Protein AF-A0A2X1Y9E3-F1 (afdb_monomer_lite)

Sequence (47 aa):
MSLKYQSINGESRWMLTTSTRYIEISRQQAIQVFNRKLHAVRKSLHG

Foldseek 3Di:
DDWDWDADPNDIWIWDDDPPDTDTDDPVVSVVVVVVVVVVVVVVVVD

pLDDT: mean 87.66, std 7.28, range [51.56, 93.75]

Structure (mmCIF, N/CA/C/O backbone):
data_AF-A0A2X1Y9E3-F1
#
_entry.id   AF-A0A2X1Y9E3-F1
#
loop_
_atom_site.group_PDB
_atom_site.id
_atom_site.type_symbol
_atom_site.label_atom_id
_atom_site.label_alt_id
_atom_site.label_comp_id
_atom_site.label_asym_id
_atom_site.label_entity_id
_atom_site.label_seq_id
_atom_site.pdbx_PDB_ins_code
_atom_site.Cartn_x
_atom_site.Cartn_y
_atom_site.Cartn_z
_atom_site.occupancy
_atom_site.B_iso_or_equiv
_atom_site.auth_seq_id
_atom_site.auth_comp_id
_atom_site.auth_asym_id
_atom_site.auth_atom_id
_atom_site.pdbx_PDB_model_num
ATOM 1 N N . MET A 1 1 ? -1.922 -1.863 -7.654 1.00 73.06 1 MET A N 1
ATOM 2 C CA . MET A 1 1 ? -1.868 -1.808 -6.175 1.00 73.06 1 MET A CA 1
ATOM 3 C C . MET A 1 1 ? -1.209 -0.507 -5.743 1.00 73.06 1 MET A C 1
ATOM 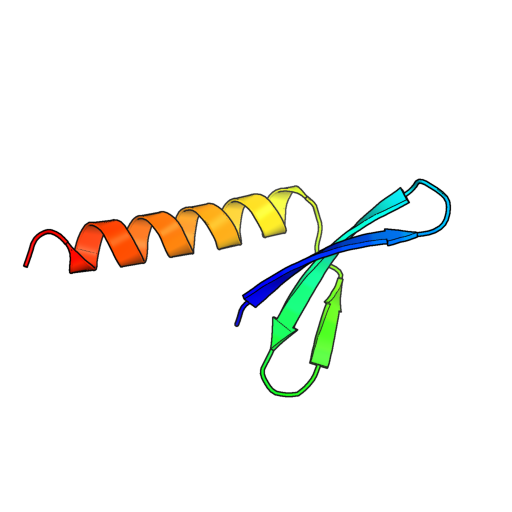5 O O . MET A 1 1 ? -0.053 -0.273 -6.100 1.00 73.06 1 MET A O 1
ATOM 9 N N . SER A 1 2 ? -1.917 0.344 -4.999 1.00 84.50 2 SER A N 1
ATOM 10 C CA . SER A 1 2 ? -1.396 1.633 -4.526 1.00 84.50 2 SER A CA 1
ATOM 11 C C . SER A 1 2 ? -1.529 1.787 -3.017 1.00 84.50 2 SER A C 1
ATOM 13 O O . SER A 1 2 ? -2.353 1.139 -2.393 1.00 84.50 2 SER A O 1
ATOM 15 N N . LEU A 1 3 ? -0.646 2.583 -2.417 1.00 89.38 3 LEU A N 1
ATOM 16 C CA . LEU A 1 3 ? -0.663 2.854 -0.983 1.00 89.38 3 LEU A CA 1
ATOM 17 C C . LEU A 1 3 ? -1.321 4.220 -0.793 1.00 89.38 3 LEU A C 1
ATOM 19 O O . LEU A 1 3 ? -0.906 5.174 -1.448 1.00 89.38 3 LEU A O 1
ATOM 23 N N . LYS A 1 4 ? -2.338 4.304 0.064 1.00 89.50 4 LYS A N 1
ATOM 24 C CA . LYS A 1 4 ? -3.041 5.543 0.407 1.00 89.50 4 LYS A CA 1
ATOM 25 C C . LYS A 1 4 ? -2.953 5.771 1.913 1.00 89.50 4 LYS A C 1
ATOM 27 O O . LYS A 1 4 ? -3.228 4.864 2.692 1.00 89.50 4 LYS A O 1
ATOM 32 N N . TYR A 1 5 ? -2.575 6.981 2.304 1.00 90.75 5 TYR A N 1
ATOM 33 C CA . TYR A 1 5 ? -2.622 7.441 3.689 1.00 90.75 5 TYR A CA 1
ATOM 34 C C . TYR A 1 5 ? -3.972 8.111 3.970 1.00 90.75 5 TYR A C 1
ATOM 36 O O . TYR A 1 5 ? -4.489 8.831 3.111 1.00 90.75 5 TYR A O 1
ATOM 44 N N . GLN A 1 6 ? -4.541 7.878 5.153 1.00 88.31 6 GLN A N 1
ATOM 45 C CA . GLN A 1 6 ? -5.752 8.548 5.615 1.00 88.31 6 GLN A CA 1
ATOM 46 C C . GLN A 1 6 ? -5.676 8.814 7.121 1.00 88.31 6 GLN A C 1
ATOM 48 O O . GLN A 1 6 ? -5.338 7.921 7.889 1.00 88.31 6 GLN A O 1
ATOM 53 N N . SER A 1 7 ? -6.022 10.033 7.535 1.00 88.12 7 SER A N 1
ATOM 54 C CA . SER A 1 7 ? -6.239 10.370 8.945 1.00 88.12 7 SER A CA 1
ATOM 55 C C . SER A 1 7 ? -7.738 10.344 9.238 1.00 88.12 7 SER A C 1
ATOM 57 O O . SER A 1 7 ? -8.503 10.978 8.508 1.00 88.12 7 SER A O 1
ATOM 59 N N . ILE A 1 8 ? -8.168 9.595 10.255 1.00 85.69 8 ILE A N 1
ATOM 60 C CA . ILE A 1 8 ? -9.571 9.525 10.700 1.00 85.69 8 ILE A CA 1
ATOM 61 C C . ILE A 1 8 ? -9.589 9.739 12.212 1.00 85.69 8 ILE A C 1
ATOM 63 O O . ILE A 1 8 ? -8.956 8.980 12.933 1.00 85.69 8 ILE A O 1
ATOM 67 N N . ASN A 1 9 ? -10.285 10.771 12.696 1.00 89.12 9 ASN A N 1
ATOM 68 C CA . ASN A 1 9 ? -10.375 11.106 14.129 1.00 89.12 9 ASN A CA 1
ATOM 69 C C . ASN A 1 9 ? -9.008 11.235 14.843 1.00 89.12 9 ASN A C 1
ATOM 71 O O . ASN A 1 9 ? -8.900 10.963 16.033 1.00 89.12 9 ASN A O 1
ATOM 75 N N . GLY A 1 10 ? -7.959 11.639 14.117 1.00 85.88 10 GLY A N 1
ATOM 76 C CA . GLY A 1 10 ? -6.590 11.746 14.640 1.00 85.88 10 GLY A CA 1
ATOM 77 C C . GLY A 1 10 ? -5.750 10.469 14.513 1.00 85.88 10 GLY A C 1
ATOM 78 O O . GLY A 1 10 ? -4.541 10.517 14.733 1.00 85.88 10 GLY A O 1
ATOM 79 N N . GLU A 1 11 ? -6.340 9.347 14.094 1.00 86.75 11 GLU A N 1
ATOM 80 C CA . GLU A 1 11 ? -5.628 8.088 13.875 1.00 86.75 11 GLU A CA 1
ATOM 81 C C . GLU A 1 11 ? -5.065 7.989 12.454 1.00 86.75 11 GLU A C 1
ATOM 83 O O . GLU A 1 11 ? -5.757 8.217 11.457 1.00 86.75 11 GLU A O 1
ATOM 88 N N . SER A 1 12 ? -3.790 7.605 12.360 1.00 88.00 12 SER A N 1
ATOM 89 C CA . SER A 1 12 ? -3.088 7.382 11.093 1.00 88.00 12 SER A CA 1
ATOM 90 C C . SER A 1 12 ? -3.382 5.990 10.537 1.00 88.00 12 SER A C 1
ATOM 92 O O . SER A 1 12 ? -2.841 4.999 11.031 1.00 88.00 12 SER A O 1
ATOM 94 N N . ARG A 1 13 ? -4.168 5.911 9.460 1.00 90.88 13 ARG A N 1
ATOM 95 C CA . ARG A 1 13 ? -4.506 4.658 8.772 1.00 90.88 13 ARG A CA 1
ATOM 96 C C . ARG A 1 13 ? -3.784 4.557 7.434 1.00 90.88 13 ARG A C 1
ATOM 98 O O . ARG A 1 13 ? -3.736 5.501 6.639 1.00 90.88 13 ARG A O 1
ATOM 105 N N . TRP A 1 14 ? -3.235 3.376 7.168 1.00 93.75 14 TRP A N 1
ATOM 106 C CA . TRP A 1 14 ? -2.611 3.045 5.892 1.00 93.75 14 TRP A CA 1
ATOM 107 C C . TRP A 1 14 ? -3.504 2.071 5.147 1.00 93.75 14 TRP A C 1
ATOM 109 O O . TRP A 1 14 ? -3.873 1.029 5.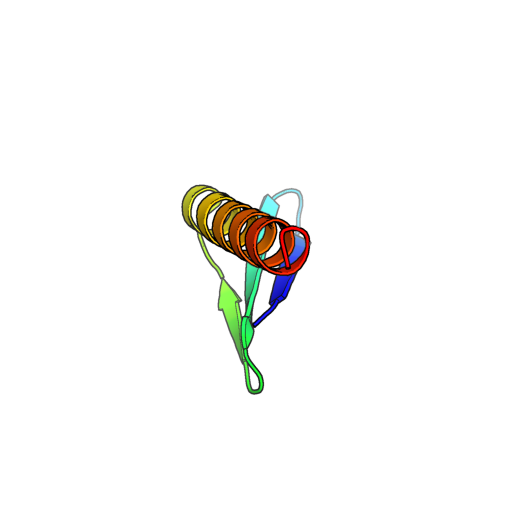673 1.00 93.75 14 TRP A O 1
ATOM 119 N N . MET A 1 15 ? -3.848 2.394 3.907 1.00 93.50 15 MET A N 1
ATOM 120 C CA . MET A 1 15 ? -4.698 1.550 3.080 1.00 93.50 15 MET A CA 1
ATOM 121 C C . MET A 1 15 ? -3.949 1.088 1.842 1.00 93.50 15 MET A C 1
ATOM 123 O O . MET A 1 15 ? -3.411 1.892 1.076 1.00 93.50 15 MET A O 1
ATOM 127 N N . LEU A 1 16 ? -3.970 -0.218 1.608 1.00 91.81 16 LEU A N 1
ATOM 128 C CA . LEU A 1 16 ? -3.608 -0.805 0.334 1.00 91.81 16 LEU A CA 1
ATOM 129 C C . LEU A 1 16 ? -4.833 -0.792 -0.578 1.00 91.81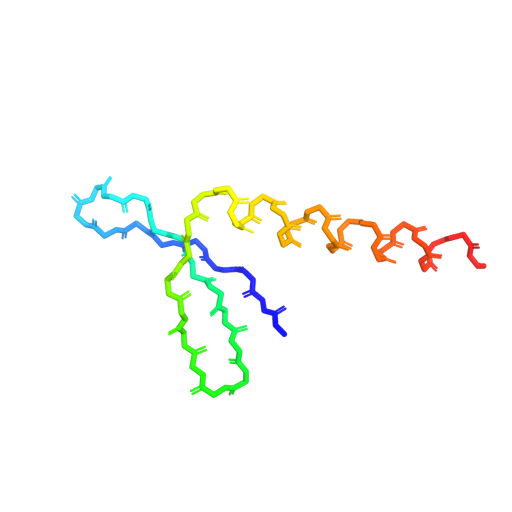 16 LEU A C 1
ATOM 131 O O . LEU A 1 16 ? -5.838 -1.453 -0.320 1.00 91.81 16 LEU A O 1
ATOM 135 N N . THR A 1 17 ? -4.740 -0.043 -1.667 1.00 90.44 17 THR A N 1
ATOM 136 C CA . THR A 1 17 ? -5.755 -0.006 -2.710 1.00 90.44 17 THR A CA 1
ATOM 137 C C . THR A 1 17 ? -5.434 -1.064 -3.760 1.00 90.44 17 THR A C 1
ATOM 139 O O . THR A 1 17 ? -4.363 -1.094 -4.381 1.00 90.44 17 THR A O 1
ATOM 142 N N . THR A 1 18 ? -6.374 -1.977 -3.942 1.00 83.00 18 THR A N 1
ATOM 143 C CA . THR A 1 18 ? -6.402 -2.924 -5.060 1.00 83.00 18 THR A CA 1
ATOM 144 C C . THR A 1 18 ? -7.440 -2.445 -6.072 1.00 83.00 18 THR A C 1
ATOM 146 O O . THR A 1 18 ? -8.176 -1.503 -5.787 1.00 83.00 18 THR A O 1
ATOM 149 N N . SER A 1 19 ? -7.507 -3.059 -7.254 1.00 81.38 19 SER A N 1
ATOM 150 C CA . SER A 1 19 ? -8.410 -2.613 -8.327 1.00 81.38 19 SER A CA 1
ATOM 151 C C . SER A 1 19 ? -9.890 -2.594 -7.925 1.00 81.38 19 SER A C 1
ATOM 153 O O . SER A 1 19 ? -10.678 -1.907 -8.558 1.00 81.38 19 SER A O 1
ATOM 155 N N . THR A 1 20 ? -10.265 -3.334 -6.880 1.00 82.75 20 THR A N 1
ATOM 156 C CA . THR A 1 20 ? -11.664 -3.542 -6.489 1.00 82.75 20 THR A CA 1
ATOM 157 C C . THR A 1 20 ? -11.965 -3.213 -5.029 1.00 82.75 20 THR A C 1
ATOM 159 O O . THR A 1 20 ? -13.127 -3.247 -4.637 1.00 82.75 20 THR A O 1
ATOM 162 N N . ARG A 1 21 ? -10.958 -2.911 -4.195 1.00 86.81 21 ARG A N 1
ATOM 163 C CA . ARG A 1 21 ? -11.166 -2.670 -2.755 1.00 86.81 21 ARG A CA 1
ATOM 164 C C . ARG A 1 21 ? -10.009 -1.958 -2.065 1.00 86.81 21 ARG A C 1
ATOM 166 O O . ARG A 1 21 ? -8.860 -2.017 -2.517 1.00 86.81 21 ARG A O 1
ATOM 173 N N . TYR A 1 22 ? -10.334 -1.381 -0.912 1.00 88.88 22 TYR A N 1
ATOM 174 C CA . TYR A 1 22 ? -9.403 -0.834 0.069 1.00 88.88 22 TYR A CA 1
ATOM 175 C C . TYR A 1 22 ? -9.225 -1.842 1.201 1.00 88.88 22 TYR A C 1
ATOM 177 O O . TYR A 1 22 ? -10.204 -2.368 1.724 1.00 88.88 22 TYR A O 1
ATOM 185 N N . ILE A 1 23 ? -7.978 -2.121 1.557 1.00 91.81 23 ILE A N 1
ATOM 186 C CA . ILE A 1 23 ? -7.628 -2.984 2.683 1.00 91.81 23 ILE A CA 1
ATOM 187 C C . ILE A 1 23 ? -6.778 -2.144 3.620 1.00 91.81 23 ILE A C 1
ATOM 189 O O . ILE A 1 23 ? -5.738 -1.632 3.204 1.00 91.81 23 ILE A O 1
ATOM 193 N N . GLU A 1 24 ? -7.210 -1.978 4.864 1.00 92.06 24 GLU A N 1
ATOM 194 C CA . GLU A 1 24 ? -6.347 -1.380 5.873 1.00 92.06 24 GLU A CA 1
ATOM 195 C C . GLU A 1 24 ? -5.173 -2.310 6.172 1.00 92.06 24 GLU A C 1
ATOM 197 O O . GLU A 1 24 ? -5.327 -3.524 6.304 1.00 92.06 24 GLU A O 1
ATOM 202 N N . ILE A 1 25 ? -3.990 -1.723 6.251 1.00 92.62 25 ILE A N 1
ATOM 203 C CA . ILE A 1 25 ? -2.741 -2.416 6.512 1.00 92.62 25 ILE A CA 1
ATOM 204 C C . ILE A 1 25 ? -1.975 -1.701 7.617 1.00 92.62 25 ILE A C 1
ATOM 206 O O . ILE A 1 25 ? -2.120 -0.498 7.838 1.00 92.62 25 ILE A O 1
ATOM 210 N N . SER A 1 26 ? -1.116 -2.442 8.307 1.00 92.94 26 SER A N 1
ATOM 211 C CA . SER A 1 26 ? -0.273 -1.859 9.344 1.00 92.94 26 SER A CA 1
ATOM 212 C C . SER A 1 26 ? 0.768 -0.906 8.747 1.00 92.94 26 SER A C 1
ATOM 214 O O . SER A 1 26 ? 1.156 -1.000 7.577 1.00 92.94 26 SER A O 1
ATOM 216 N N . ARG A 1 27 ? 1.316 -0.021 9.587 1.00 90.12 27 ARG A N 1
ATOM 217 C CA . ARG A 1 27 ? 2.443 0.845 9.208 1.00 90.12 27 ARG A CA 1
ATOM 218 C C . ARG A 1 27 ? 3.632 0.047 8.655 1.00 90.12 27 ARG A C 1
ATOM 220 O O . ARG A 1 27 ? 4.253 0.467 7.684 1.00 90.12 27 ARG A O 1
ATOM 227 N N . GLN A 1 28 ? 3.951 -1.107 9.247 1.00 93.19 28 GLN A N 1
ATOM 228 C CA . GLN A 1 28 ? 5.052 -1.955 8.772 1.00 93.19 28 GLN A CA 1
ATOM 229 C C . GLN A 1 28 ? 4.782 -2.498 7.363 1.00 93.19 28 GLN A C 1
ATOM 231 O O . GLN A 1 28 ? 5.663 -2.452 6.506 1.00 93.19 28 GLN A O 1
ATOM 236 N N . GLN A 1 29 ? 3.553 -2.945 7.093 1.00 92.75 29 GLN A N 1
ATOM 237 C CA . GLN A 1 29 ? 3.148 -3.392 5.759 1.00 92.75 29 GLN A CA 1
ATOM 238 C C . GLN A 1 29 ? 3.203 -2.243 4.741 1.00 92.75 29 GLN A C 1
ATOM 240 O O . GLN A 1 29 ? 3.653 -2.440 3.612 1.00 92.75 29 GLN A O 1
ATOM 245 N N . ALA A 1 30 ? 2.826 -1.025 5.140 1.00 92.38 30 ALA A N 1
ATOM 246 C CA . ALA A 1 30 ? 2.923 0.161 4.290 1.00 92.38 30 ALA A CA 1
ATOM 247 C C . ALA A 1 30 ? 4.378 0.463 3.886 1.00 92.38 30 ALA A C 1
ATOM 249 O O . ALA A 1 30 ? 4.659 0.678 2.705 1.00 92.38 30 ALA A O 1
ATOM 250 N N . ILE A 1 31 ? 5.316 0.385 4.838 1.00 93.50 31 ILE A N 1
ATOM 251 C CA . ILE A 1 31 ? 6.758 0.541 4.584 1.00 93.50 31 ILE A CA 1
ATOM 252 C C . ILE A 1 31 ? 7.259 -0.535 3.611 1.00 93.50 31 ILE A C 1
ATOM 254 O O . ILE A 1 31 ? 7.994 -0.229 2.673 1.00 93.50 31 ILE A O 1
ATOM 258 N N . GLN A 1 32 ? 6.835 -1.790 3.778 1.00 93.25 32 GLN A N 1
ATOM 259 C CA . GLN A 1 32 ? 7.213 -2.866 2.857 1.00 93.25 32 GLN A CA 1
ATOM 260 C C . GLN A 1 32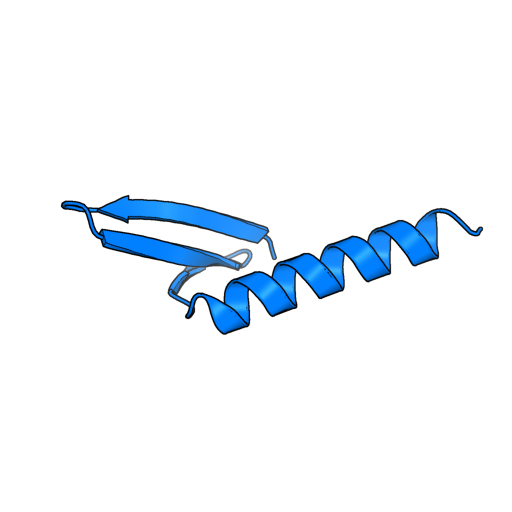 ? 6.704 -2.614 1.433 1.00 93.25 32 GLN A C 1
ATOM 262 O O . GLN A 1 32 ? 7.448 -2.808 0.471 1.00 93.25 32 GLN A O 1
ATOM 267 N N . VAL A 1 33 ? 5.458 -2.159 1.280 1.00 91.19 33 VAL A N 1
ATOM 268 C CA . VAL A 1 33 ? 4.889 -1.805 -0.029 1.00 91.19 33 VAL A CA 1
ATOM 269 C C . VAL A 1 33 ? 5.670 -0.654 -0.665 1.00 91.19 33 VAL A C 1
ATOM 271 O O . VAL A 1 33 ? 5.981 -0.714 -1.855 1.00 91.19 33 VAL A O 1
ATOM 274 N N . PHE A 1 34 ? 6.030 0.362 0.118 1.00 90.56 34 PHE A N 1
ATOM 275 C CA . PHE A 1 34 ? 6.844 1.483 -0.345 1.00 90.56 34 PHE A CA 1
ATOM 276 C C . PHE A 1 34 ? 8.236 1.032 -0.813 1.00 90.56 34 PHE A C 1
ATOM 278 O O . PHE A 1 34 ? 8.624 1.314 -1.947 1.00 90.56 34 PHE A O 1
ATOM 285 N N . ASN A 1 35 ? 8.943 0.236 -0.006 1.00 93.00 35 ASN A N 1
ATOM 286 C CA . ASN A 1 35 ? 10.266 -0.291 -0.351 1.00 93.00 35 ASN A CA 1
ATOM 287 C C . ASN A 1 3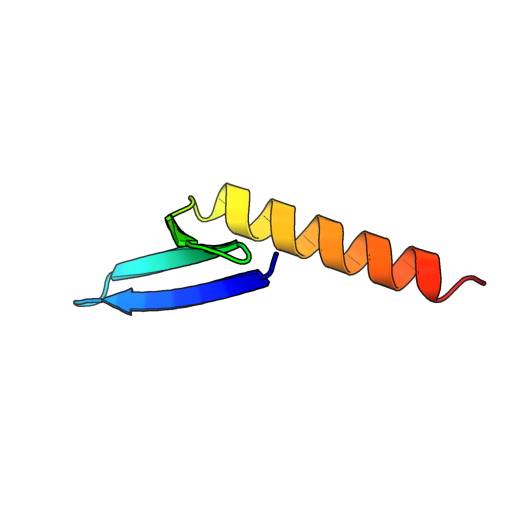5 ? 10.234 -1.166 -1.610 1.00 93.00 35 ASN A C 1
ATOM 289 O O . ASN A 1 35 ? 11.115 -1.059 -2.461 1.00 93.00 35 ASN A O 1
ATOM 293 N N . ARG A 1 36 ? 9.192 -1.993 -1.778 1.00 90.38 36 ARG A N 1
ATOM 294 C CA . ARG A 1 36 ? 9.003 -2.791 -3.000 1.00 90.38 36 ARG A CA 1
ATOM 295 C C . ARG A 1 36 ? 8.837 -1.910 -4.238 1.00 90.38 36 ARG A C 1
ATOM 297 O O . ARG A 1 36 ? 9.406 -2.228 -5.278 1.00 90.38 36 ARG A O 1
ATOM 304 N N . LYS A 1 37 ? 8.095 -0.803 -4.132 1.00 89.06 37 LYS A N 1
ATOM 305 C CA . LYS A 1 37 ? 7.928 0.153 -5.237 1.00 89.06 37 LYS A CA 1
ATOM 306 C C . LYS A 1 37 ? 9.232 0.863 -5.578 1.00 89.06 37 LYS A C 1
ATOM 308 O O . LYS A 1 37 ? 9.584 0.915 -6.750 1.00 89.06 37 LYS A O 1
ATOM 313 N N . LEU A 1 38 ? 9.968 1.343 -4.574 1.00 90.19 38 LEU A N 1
ATOM 314 C CA . LEU A 1 38 ? 11.284 1.950 -4.787 1.00 90.19 38 LEU A CA 1
ATOM 315 C C . LEU A 1 38 ? 12.250 0.982 -5.473 1.00 90.19 38 LEU A C 1
ATOM 317 O 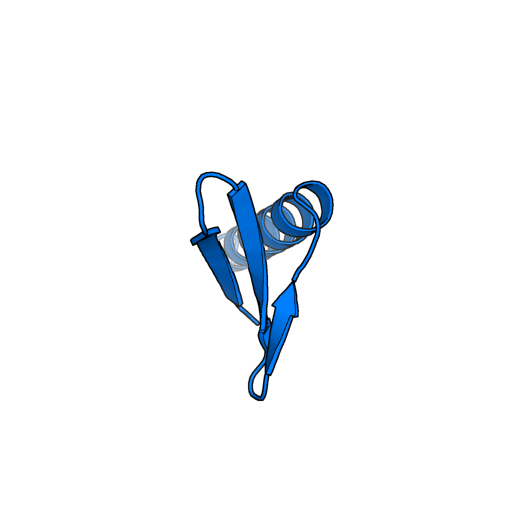O . LEU A 1 38 ? 12.936 1.362 -6.417 1.00 90.19 38 LEU A O 1
ATOM 321 N N . HIS A 1 39 ? 12.269 -0.280 -5.039 1.00 91.62 39 HIS A N 1
ATOM 322 C CA . HIS A 1 39 ? 13.105 -1.311 -5.649 1.00 91.62 39 HIS A CA 1
ATOM 323 C C . HIS A 1 39 ? 12.732 -1.586 -7.108 1.00 91.62 39 HIS A C 1
ATOM 325 O O . HIS A 1 39 ? 13.614 -1.698 -7.954 1.00 91.62 39 HIS A O 1
ATOM 331 N N . ALA A 1 40 ? 11.434 -1.662 -7.417 1.00 88.12 40 ALA A N 1
ATOM 332 C CA . ALA A 1 40 ? 10.955 -1.850 -8.784 1.00 88.12 40 ALA A CA 1
ATOM 333 C C . ALA A 1 40 ? 11.364 -0.681 -9.692 1.00 88.12 40 ALA A C 1
ATOM 335 O O . ALA A 1 40 ? 11.926 -0.913 -10.757 1.00 88.12 40 ALA A O 1
ATOM 336 N N . VAL A 1 41 ? 11.175 0.562 -9.235 1.00 87.25 41 VAL A N 1
ATOM 337 C CA . VAL A 1 41 ? 11.605 1.764 -9.967 1.00 87.25 41 VAL A CA 1
ATOM 338 C C . VAL A 1 41 ? 13.120 1.759 -10.173 1.00 87.25 41 VAL A C 1
ATOM 340 O O . VAL A 1 41 ? 13.586 1.950 -11.289 1.00 87.25 41 VAL A O 1
ATOM 343 N N . ARG A 1 42 ? 13.902 1.467 -9.126 1.00 89.56 42 ARG A N 1
ATOM 344 C CA . ARG A 1 42 ? 15.367 1.391 -9.218 1.00 89.56 42 ARG A CA 1
ATOM 345 C C . ARG A 1 42 ? 15.835 0.346 -10.232 1.00 89.56 42 ARG A C 1
ATOM 347 O O . ARG A 1 42 ? 16.784 0.614 -10.961 1.00 89.56 42 ARG A O 1
ATOM 354 N N . LYS A 1 43 ? 15.185 -0.821 -10.283 1.00 86.75 43 LYS A N 1
ATOM 355 C CA . LYS A 1 43 ? 15.468 -1.854 -11.290 1.00 86.75 43 LYS A CA 1
ATOM 356 C C . LYS A 1 43 ? 15.127 -1.392 -12.704 1.00 86.75 43 LYS A C 1
ATOM 358 O O . LYS A 1 43 ? 15.895 -1.666 -13.611 1.00 86.75 43 LYS A O 1
ATOM 363 N N . SER A 1 44 ? 14.015 -0.684 -12.881 1.00 83.44 44 SER A N 1
ATOM 364 C CA . SER A 1 44 ? 13.609 -0.136 -14.180 1.00 83.44 44 SER A CA 1
ATOM 365 C C . SER A 1 44 ? 14.499 1.006 -14.680 1.00 83.44 44 SER A C 1
ATOM 367 O O . SER A 1 44 ? 14.504 1.264 -15.874 1.00 83.44 44 SER A O 1
ATOM 369 N N . LEU A 1 45 ? 15.236 1.683 -13.791 1.00 81.75 45 LEU A N 1
ATOM 370 C CA . LEU A 1 45 ? 16.146 2.785 -14.136 1.00 81.75 45 LEU A CA 1
ATOM 371 C C . LEU A 1 45 ? 17.569 2.340 -14.517 1.00 81.75 45 LEU A C 1
ATOM 373 O O . LEU A 1 45 ? 18.297 3.133 -15.096 1.00 81.75 45 LEU A O 1
ATOM 377 N N . HIS A 1 46 ? 17.987 1.117 -14.170 1.00 68.56 46 HIS A N 1
ATOM 378 C CA . HIS A 1 46 ? 19.264 0.523 -14.612 1.00 68.56 46 HIS A CA 1
ATOM 379 C C . HIS A 1 46 ? 19.045 -0.454 -15.785 1.00 68.56 46 HIS A C 1
ATOM 381 O O . HIS A 1 46 ? 19.604 -1.553 -15.801 1.00 68.56 46 HIS A O 1
ATOM 387 N N . GLY A 1 47 ? 18.189 -0.055 -16.728 1.00 51.56 47 GLY A N 1
ATOM 388 C CA . GLY A 1 47 ? 18.074 -0.621 -18.072 1.00 51.56 47 GLY A CA 1
ATOM 389 C C . GLY A 1 47 ? 18.532 0.407 -19.091 1.00 51.56 47 GLY A C 1
ATOM 390 O O . GLY A 1 47 ? 18.175 1.590 -18.895 1.00 51.56 47 GLY A O 1
#

Radius of gyration: 12.67 Å; chains: 1; bounding box: 31×15×33 Å

Secondary structure (DSSP, 8-state):
-EEEEEEETTEEEEEEE-SS-EEEE-HHHHHHHHHHHHHHHHHHH--

Organism: Photobacterium damselae (NCBI:txid38293)